Protein AF-A0A5J6V1F6-F1 (afdb_monomer_lite)

Foldseek 3Di:
DDDDPLVVLLVVLVVLLVVLVVLVVCLVPPCCVVVLVVCPPHPVSVVCVVVNVVSSVVSVVSSVVSNVSSVVSNVVSVVVCVVVVVDD

Secondary structure (DSSP, 8-state):
-----HHHHHHHHHHHHHHHHHHHHHHHT-THHHHHHHTTT-HHHHHHHHHHHHHHHHHHHHHHHHHHHHHHHHHHHHHHHHHHT---

Organism: NCBI:txid2593973

Radius of gyration: 19.88 Å; chains: 1; bounding box: 48×16×54 Å

Structure (mmCIF, N/CA/C/O backbone):
data_AF-A0A5J6V1F6-F1
#
_entry.id   AF-A0A5J6V1F6-F1
#
loop_
_atom_site.group_PDB
_atom_site.id
_atom_site.type_symbol
_atom_site.label_atom_id
_atom_site.label_alt_id
_atom_site.label_comp_id
_atom_site.label_asym_id
_atom_site.label_entity_id
_atom_site.label_seq_id
_atom_site.pdbx_PDB_ins_code
_atom_site.Cartn_x
_atom_site.Cartn_y
_atom_site.Cartn_z
_atom_site.occupancy
_atom_site.B_iso_or_equiv
_atom_site.auth_seq_id
_atom_site.auth_comp_id
_atom_site.auth_asym_id
_atom_site.auth_atom_id
_atom_site.pdbx_PDB_model_num
ATOM 1 N N . MET A 1 1 ? 25.754 -10.836 -18.184 1.00 40.97 1 MET A N 1
ATOM 2 C CA . MET A 1 1 ? 25.311 -9.613 -17.477 1.00 40.97 1 MET A CA 1
ATOM 3 C C . MET A 1 1 ? 23.863 -9.810 -17.058 1.00 40.97 1 MET A C 1
ATOM 5 O O . MET A 1 1 ? 23.166 -10.484 -17.811 1.00 40.97 1 MET A O 1
ATOM 9 N N . PRO A 1 2 ? 23.420 -9.330 -15.882 1.00 54.00 2 PRO A N 1
ATOM 10 C CA . PRO A 1 2 ? 22.022 -9.467 -15.485 1.00 54.00 2 PRO A CA 1
ATOM 11 C C . PRO A 1 2 ? 21.149 -8.703 -16.488 1.00 54.00 2 PRO A C 1
ATOM 13 O O . PRO A 1 2 ? 21.361 -7.514 -16.712 1.00 54.00 2 PRO A O 1
ATOM 16 N N . TYR A 1 3 ? 20.228 -9.413 -17.136 1.00 64.88 3 TYR A N 1
ATOM 17 C CA . TYR A 1 3 ? 19.246 -8.829 -18.041 1.00 64.88 3 TYR A CA 1
ATOM 18 C C . TYR A 1 3 ? 18.118 -8.260 -17.179 1.00 64.88 3 TYR A C 1
ATOM 20 O O . TYR A 1 3 ? 17.357 -9.018 -16.578 1.00 64.88 3 TYR A O 1
ATOM 28 N N . ILE A 1 4 ? 18.075 -6.936 -17.040 1.00 65.38 4 ILE A N 1
ATOM 29 C CA . ILE A 1 4 ? 16.958 -6.246 -16.398 1.00 65.38 4 ILE A CA 1
ATOM 30 C C . ILE A 1 4 ? 15.959 -5.930 -17.502 1.00 65.38 4 ILE A C 1
ATOM 32 O O . ILE A 1 4 ? 16.242 -5.124 -18.384 1.00 65.38 4 ILE A O 1
ATOM 36 N N . ASP A 1 5 ? 14.797 -6.572 -17.446 1.00 83.00 5 ASP A N 1
ATOM 37 C CA . ASP A 1 5 ? 13.667 -6.212 -18.292 1.00 83.00 5 ASP A CA 1
ATOM 38 C C . ASP A 1 5 ? 13.097 -4.874 -17.791 1.00 83.00 5 ASP A C 1
ATOM 40 O O . ASP A 1 5 ? 12.477 -4.785 -16.723 1.00 83.00 5 ASP A O 1
ATOM 44 N N . ILE A 1 6 ? 13.394 -3.812 -18.541 1.00 80.19 6 ILE A N 1
ATOM 45 C CA . ILE A 1 6 ? 13.031 -2.427 -18.219 1.00 80.19 6 ILE A CA 1
ATOM 46 C C . ILE A 1 6 ? 11.509 -2.282 -18.144 1.00 80.19 6 ILE A C 1
ATOM 48 O O . ILE A 1 6 ? 10.997 -1.637 -17.226 1.00 80.19 6 ILE A O 1
ATOM 52 N N . GLU A 1 7 ? 10.774 -2.915 -19.059 1.00 82.56 7 GLU A N 1
ATOM 53 C CA . GLU A 1 7 ? 9.322 -2.782 -19.126 1.00 82.56 7 GLU A CA 1
ATOM 54 C C . GLU A 1 7 ? 8.643 -3.579 -18.009 1.00 82.56 7 GLU A C 1
ATOM 56 O O . GLU A 1 7 ? 7.749 -3.061 -17.333 1.00 82.56 7 GLU A O 1
ATOM 61 N N . ALA A 1 8 ? 9.138 -4.783 -17.706 1.00 80.94 8 ALA A N 1
ATOM 62 C CA . ALA A 1 8 ? 8.693 -5.531 -16.533 1.00 80.94 8 ALA A CA 1
ATOM 63 C C . ALA A 1 8 ? 8.969 -4.762 -15.228 1.00 80.94 8 ALA A C 1
ATOM 65 O O . ALA A 1 8 ? 8.137 -4.760 -14.317 1.00 80.94 8 ALA A O 1
ATOM 66 N N . THR A 1 9 ? 10.102 -4.055 -15.142 1.00 79.44 9 THR A N 1
ATOM 67 C CA . THR A 1 9 ? 10.468 -3.233 -13.976 1.00 79.44 9 THR A CA 1
ATOM 68 C C . THR A 1 9 ? 9.550 -2.016 -13.836 1.00 79.44 9 THR A C 1
ATOM 70 O O . THR A 1 9 ? 9.060 -1.744 -12.737 1.00 79.44 9 THR A O 1
ATOM 73 N N . ARG A 1 10 ? 9.228 -1.328 -14.939 1.00 80.81 10 ARG A N 1
ATOM 74 C CA . ARG A 1 10 ? 8.234 -0.240 -14.958 1.00 80.81 10 ARG A CA 1
ATOM 75 C C . ARG A 1 10 ? 6.845 -0.738 -14.565 1.00 80.81 10 ARG A C 1
ATOM 77 O O . ARG A 1 10 ? 6.161 -0.092 -13.770 1.00 80.81 10 ARG A O 1
ATOM 84 N N . GLN A 1 11 ? 6.424 -1.893 -15.078 1.00 83.19 11 GLN A N 1
ATOM 85 C CA . GLN A 1 11 ? 5.133 -2.486 -14.736 1.00 83.19 11 GLN A CA 1
ATOM 86 C C . GLN A 1 11 ? 5.065 -2.865 -13.251 1.00 83.19 11 GLN A C 1
ATOM 88 O O . GLN A 1 11 ? 4.058 -2.599 -12.593 1.00 83.19 11 GLN A O 1
ATOM 93 N N . ALA A 1 12 ? 6.133 -3.446 -12.705 1.00 80.19 12 ALA A N 1
ATOM 94 C CA . ALA A 1 12 ? 6.222 -3.770 -11.287 1.00 80.19 12 ALA A CA 1
ATOM 95 C C . ALA A 1 12 ? 6.197 -2.507 -10.408 1.00 80.19 12 ALA A C 1
ATOM 97 O O . ALA A 1 12 ? 5.460 -2.476 -9.425 1.00 80.19 12 ALA A O 1
ATOM 98 N N . ALA A 1 13 ? 6.906 -1.443 -10.800 1.00 77.50 13 ALA A N 1
ATOM 99 C CA . ALA A 1 13 ? 6.868 -0.154 -10.111 1.00 77.50 13 ALA A CA 1
ATOM 100 C C . ALA A 1 13 ? 5.441 0.417 -10.031 1.00 77.50 13 ALA A C 1
ATOM 102 O O . ALA A 1 13 ? 5.004 0.829 -8.957 1.00 77.50 13 ALA A O 1
ATOM 103 N N . ARG A 1 14 ? 4.688 0.377 -11.142 1.00 79.56 14 ARG A N 1
ATOM 104 C CA . ARG A 1 14 ? 3.282 0.819 -11.179 1.00 79.56 14 ARG A CA 1
ATOM 105 C C . ARG A 1 14 ? 2.404 -0.003 -10.237 1.00 79.56 14 ARG A C 1
ATOM 107 O O . ARG A 1 14 ? 1.740 0.577 -9.391 1.00 79.56 14 ARG A O 1
ATOM 114 N N . ARG A 1 15 ? 2.495 -1.338 -10.286 1.00 83.19 15 ARG A N 1
ATOM 115 C CA . ARG A 1 15 ? 1.730 -2.226 -9.386 1.00 83.19 15 ARG A CA 1
ATOM 116 C C . ARG A 1 15 ? 2.013 -1.960 -7.907 1.00 83.19 15 ARG A C 1
ATOM 118 O O . ARG A 1 15 ? 1.109 -2.050 -7.086 1.00 83.19 15 ARG A O 1
ATOM 125 N N . VAL A 1 16 ? 3.259 -1.643 -7.559 1.00 79.50 16 VAL A N 1
ATOM 126 C CA . VAL A 1 16 ? 3.651 -1.308 -6.182 1.00 79.50 16 VAL A CA 1
ATOM 127 C C . VAL A 1 16 ? 3.043 0.031 -5.739 1.00 79.50 16 VAL A C 1
ATOM 129 O O . VAL A 1 16 ? 2.580 0.149 -4.605 1.00 79.50 16 VAL A O 1
ATOM 132 N N . VAL A 1 17 ? 3.000 1.028 -6.627 1.00 77.81 17 VAL A N 1
ATOM 133 C CA . VAL A 1 17 ? 2.334 2.316 -6.365 1.00 77.81 17 VAL A CA 1
ATOM 134 C C . VAL A 1 17 ? 0.816 2.148 -6.245 1.00 77.81 17 VAL A C 1
ATOM 136 O O . VAL A 1 17 ? 0.215 2.701 -5.321 1.00 77.81 17 VAL A O 1
ATOM 139 N N . ASP A 1 18 ? 0.208 1.348 -7.121 1.00 80.81 18 ASP A N 1
ATOM 140 C CA . ASP A 1 18 ? -1.224 1.038 -7.091 1.00 80.81 18 ASP A CA 1
ATOM 141 C C . ASP A 1 18 ? -1.594 0.331 -5.779 1.00 80.81 18 ASP A C 1
ATOM 143 O O . ASP A 1 18 ? -2.493 0.779 -5.074 1.00 80.81 18 ASP A O 1
ATOM 147 N N . ALA A 1 19 ? -0.808 -0.665 -5.351 1.00 79.81 19 ALA A N 1
ATOM 148 C CA . ALA A 1 19 ? -0.995 -1.327 -4.058 1.00 79.81 19 ALA A CA 1
ATOM 149 C C . ALA A 1 19 ? -0.887 -0.351 -2.869 1.00 79.81 19 ALA A C 1
ATOM 151 O O . ALA A 1 19 ? -1.617 -0.475 -1.887 1.00 79.81 19 ALA A O 1
ATOM 152 N N . GLY A 1 20 ? -0.006 0.653 -2.948 1.00 75.50 20 GLY A N 1
ATOM 153 C CA . GLY A 1 20 ? 0.065 1.723 -1.948 1.00 75.50 20 GLY A CA 1
ATOM 154 C C . GLY A 1 20 ? -1.199 2.592 -1.902 1.00 75.50 20 GLY A C 1
ATOM 155 O O . GLY A 1 20 ? -1.603 3.033 -0.824 1.00 75.50 20 GLY A O 1
ATOM 156 N N . THR A 1 21 ? -1.832 2.816 -3.055 1.00 78.69 21 THR A N 1
ATOM 157 C CA . THR A 1 21 ? -3.107 3.540 -3.186 1.00 78.69 21 THR A CA 1
ATOM 158 C C . THR A 1 21 ? -4.276 2.712 -2.653 1.00 78.69 21 THR A C 1
ATOM 160 O O . THR A 1 21 ? -5.110 3.235 -1.916 1.00 78.69 21 THR A O 1
ATOM 163 N N . ASP A 1 22 ? -4.298 1.408 -2.929 1.00 81.12 22 ASP A N 1
ATOM 164 C CA . ASP A 1 22 ? -5.317 0.486 -2.416 1.00 81.12 22 ASP A CA 1
ATOM 165 C C . ASP A 1 22 ? -5.267 0.379 -0.887 1.00 81.12 22 ASP A C 1
ATOM 167 O O . ASP A 1 22 ? -6.304 0.393 -0.224 1.00 81.12 22 ASP A O 1
ATOM 171 N N . VAL A 1 23 ? -4.063 0.355 -0.302 1.00 77.12 23 VAL A N 1
ATOM 172 C CA . VAL A 1 23 ? -3.874 0.420 1.157 1.00 77.12 23 VAL A CA 1
ATOM 173 C C . VAL A 1 23 ? -4.431 1.729 1.730 1.00 77.12 23 VAL A C 1
ATOM 175 O O . VAL A 1 23 ? -5.060 1.718 2.786 1.00 77.12 23 VAL A O 1
ATOM 178 N N . GLU A 1 24 ? -4.257 2.858 1.037 1.00 70.44 24 GLU A N 1
ATOM 179 C CA . GLU A 1 24 ? -4.845 4.140 1.445 1.00 70.44 24 GLU A CA 1
ATOM 180 C C . GLU A 1 24 ? -6.381 4.128 1.375 1.00 70.44 24 GLU A C 1
ATOM 182 O O . GLU A 1 24 ? -7.034 4.650 2.283 1.00 70.44 24 GLU A O 1
ATOM 187 N N . GLY A 1 25 ? -6.951 3.508 0.339 1.00 70.12 25 GLY A N 1
ATOM 188 C CA . GLY A 1 25 ? -8.392 3.292 0.214 1.00 70.12 25 GLY A CA 1
ATOM 189 C C . GLY A 1 25 ? -8.939 2.426 1.348 1.00 70.12 25 GLY A C 1
ATOM 190 O O . GLY A 1 25 ? -9.866 2.835 2.042 1.00 70.12 25 GLY A O 1
ATOM 191 N N . ALA A 1 26 ? -8.300 1.286 1.618 1.00 69.31 26 ALA A N 1
ATOM 192 C CA . ALA A 1 26 ? -8.696 0.353 2.672 1.00 69.31 26 ALA A CA 1
ATOM 193 C C . ALA A 1 26 ? -8.598 0.948 4.089 1.00 69.31 26 ALA A C 1
ATOM 195 O O . ALA A 1 26 ? -9.426 0.627 4.942 1.00 69.31 26 ALA A O 1
ATOM 196 N N . CYS A 1 27 ? -7.636 1.843 4.350 1.00 65.44 27 CYS A N 1
ATOM 197 C CA . CYS A 1 27 ? -7.590 2.605 5.604 1.00 65.44 27 CYS A CA 1
ATOM 198 C C . CYS A 1 27 ? -8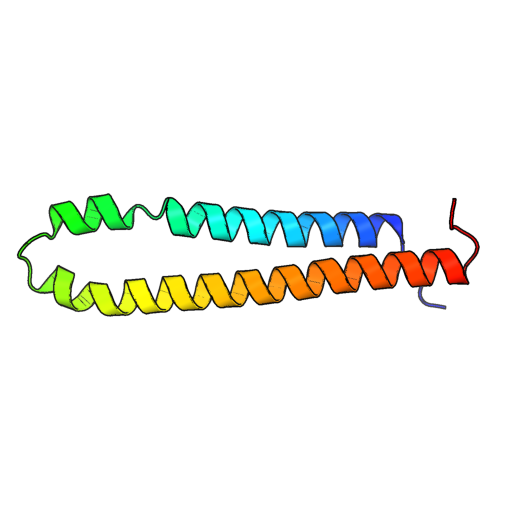.831 3.491 5.784 1.00 65.44 27 CYS A C 1
ATOM 200 O O . CYS A 1 27 ? -9.394 3.551 6.879 1.00 65.44 27 CYS A O 1
ATOM 202 N N . ARG A 1 28 ? -9.260 4.182 4.718 1.00 65.25 28 ARG A N 1
ATOM 203 C CA . ARG A 1 28 ? -10.413 5.100 4.755 1.00 65.25 28 ARG A CA 1
ATOM 204 C C . ARG A 1 28 ? -11.750 4.363 4.837 1.00 65.25 28 ARG A C 1
ATOM 206 O O . ARG A 1 28 ? -12.639 4.844 5.528 1.00 65.25 28 ARG A O 1
ATOM 213 N N . ASP A 1 29 ? -11.851 3.206 4.186 1.00 62.53 29 ASP A N 1
ATOM 214 C CA . ASP A 1 29 ? -13.057 2.366 4.116 1.00 62.53 29 ASP A CA 1
ATOM 215 C C . ASP A 1 29 ? -13.131 1.291 5.206 1.00 62.53 29 ASP A C 1
ATOM 217 O O . ASP A 1 29 ? -13.997 0.410 5.170 1.00 62.53 29 ASP A O 1
ATOM 221 N N . SER A 1 30 ? -12.210 1.304 6.174 1.00 58.06 30 SER A N 1
ATOM 222 C CA . SER A 1 30 ? -12.199 0.286 7.216 1.00 58.06 30 SER A CA 1
ATOM 223 C C . SER A 1 30 ? -13.546 0.283 7.951 1.00 58.06 30 SER A C 1
ATOM 225 O O . SER A 1 30 ? -13.881 1.195 8.705 1.00 58.06 30 SER A O 1
ATOM 227 N N . ARG A 1 31 ? -14.300 -0.810 7.755 1.00 55.38 31 ARG A N 1
ATOM 228 C CA . ARG A 1 31 ? -15.578 -1.210 8.391 1.00 55.38 31 ARG A CA 1
ATOM 229 C C . ARG A 1 31 ? -15.581 -1.147 9.931 1.00 55.38 31 ARG A C 1
ATOM 231 O O . ARG A 1 31 ? -16.556 -1.504 10.583 1.00 55.38 31 ARG A O 1
ATOM 238 N N . CYS A 1 32 ? -14.479 -0.693 10.519 1.00 56.03 32 CYS A N 1
ATOM 239 C CA . CYS A 1 32 ? -14.321 -0.278 11.900 1.00 56.03 32 CYS A CA 1
ATOM 240 C C . CYS A 1 32 ? -15.378 0.739 12.337 1.00 56.03 32 CYS A C 1
ATOM 242 O O . CYS A 1 32 ? -15.719 0.746 13.511 1.00 56.03 32 CYS A O 1
ATOM 244 N N . THR A 1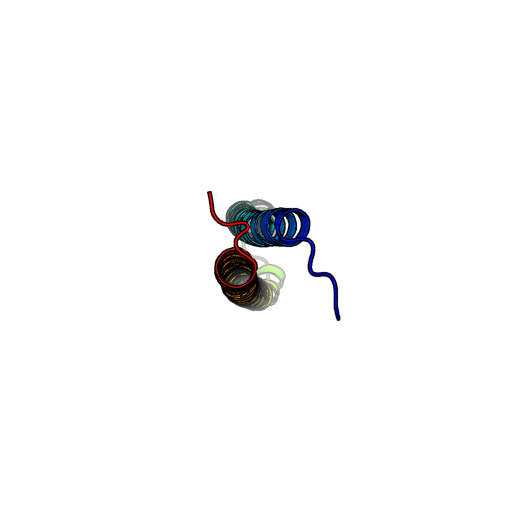 33 ? -15.908 1.580 11.443 1.00 60.28 33 THR A N 1
ATOM 245 C CA . THR A 1 33 ? -16.999 2.513 11.779 1.00 60.28 33 THR A CA 1
ATOM 246 C C . THR A 1 33 ? -18.294 1.799 12.164 1.00 60.28 33 THR A C 1
ATOM 248 O O . THR A 1 33 ? -18.911 2.189 13.152 1.00 60.28 33 THR A O 1
ATOM 251 N N . ASP A 1 34 ? -18.661 0.724 11.463 1.00 60.84 34 ASP A N 1
ATOM 252 C CA . ASP A 1 34 ? -19.908 -0.007 11.724 1.00 60.84 34 ASP A CA 1
ATOM 253 C C . ASP A 1 34 ? -19.792 -0.850 13.002 1.00 60.84 34 ASP A C 1
ATOM 255 O O . ASP A 1 34 ? -20.637 -0.772 13.892 1.00 60.84 34 ASP A O 1
ATOM 259 N N . ALA A 1 35 ? -18.675 -1.567 13.167 1.00 62.00 35 ALA A N 1
ATOM 260 C CA . ALA A 1 35 ? -18.399 -2.327 14.387 1.00 62.00 35 ALA A CA 1
ATOM 261 C C . ALA A 1 35 ? -18.217 -1.422 15.625 1.00 62.00 35 ALA A C 1
ATOM 263 O O . ALA A 1 35 ? -18.592 -1.802 16.734 1.00 62.00 35 ALA A O 1
ATOM 264 N N . ALA A 1 36 ? -17.663 -0.214 15.463 1.00 64.56 36 ALA A N 1
ATOM 265 C CA . ALA A 1 36 ? -17.552 0.754 16.555 1.00 64.56 36 ALA A CA 1
ATOM 266 C C . ALA A 1 36 ? -18.918 1.308 16.984 1.00 64.56 36 ALA A C 1
ATOM 268 O O . ALA A 1 36 ? -19.126 1.533 18.177 1.00 64.56 36 ALA A O 1
ATOM 269 N N . ALA A 1 37 ? -19.848 1.492 16.040 1.00 69.25 37 ALA A N 1
ATOM 270 C CA . ALA A 1 37 ? -21.219 1.897 16.337 1.00 69.25 37 ALA A CA 1
ATOM 271 C C . ALA A 1 37 ? -21.980 0.805 17.111 1.00 69.25 37 ALA A C 1
ATOM 273 O O . ALA A 1 37 ? -22.638 1.104 18.105 1.00 69.25 37 ALA A O 1
ATOM 274 N N . GLU A 1 38 ? -21.829 -0.468 16.731 1.00 71.81 38 GLU A N 1
ATOM 275 C CA . GLU A 1 38 ? -22.438 -1.599 17.453 1.00 71.81 38 GLU A CA 1
ATOM 276 C C . GLU A 1 38 ? -21.875 -1.784 18.872 1.00 71.81 38 GLU A C 1
ATOM 278 O O . GLU A 1 38 ? -22.573 -2.237 19.780 1.00 71.81 38 GLU A O 1
ATOM 283 N N . LEU A 1 39 ? -20.612 -1.410 19.085 1.00 71.56 39 LEU A N 1
ATOM 284 C CA . LEU A 1 39 ? -19.921 -1.531 20.370 1.00 71.56 39 LEU A CA 1
ATOM 285 C C . LEU A 1 39 ? -19.973 -0.249 21.214 1.00 71.56 39 LEU A C 1
ATOM 287 O O . LEU A 1 39 ? -19.324 -0.187 22.267 1.00 71.56 39 LEU A O 1
ATOM 291 N N . GLN A 1 40 ? -20.726 0.764 20.782 1.00 76.00 40 GLN A N 1
ATOM 292 C CA . GLN A 1 40 ? -20.788 2.067 21.433 1.00 76.00 40 GLN A CA 1
ATOM 293 C C . GLN A 1 40 ? -21.284 1.944 22.884 1.00 76.00 40 GLN A C 1
ATOM 295 O O . GLN A 1 40 ? -22.330 1.369 23.170 1.00 76.00 40 GLN A O 1
ATOM 300 N N . GLY A 1 41 ? -20.493 2.460 23.830 1.00 73.25 41 GLY A N 1
ATOM 301 C CA . GLY A 1 41 ? -20.759 2.340 25.271 1.00 73.25 41 GLY A CA 1
ATOM 302 C C . GLY A 1 41 ? -20.268 1.036 25.918 1.00 73.25 41 GLY A C 1
ATOM 303 O O . GLY A 1 41 ? -20.331 0.906 27.141 1.00 73.25 41 GLY A O 1
ATOM 304 N N . SER A 1 42 ? -19.726 0.088 25.145 1.00 81.25 42 SER A N 1
ATOM 305 C CA . SER A 1 42 ? -19.108 -1.123 25.694 1.00 81.25 42 SER A CA 1
ATOM 306 C C . SER A 1 42 ? -17.664 -0.877 26.149 1.00 81.25 42 SER A C 1
ATOM 308 O O . SER A 1 42 ? -16.917 -0.088 25.567 1.00 81.25 42 SER A O 1
ATOM 310 N N . ARG A 1 43 ? -17.221 -1.632 27.162 1.00 77.44 43 ARG A N 1
ATOM 311 C CA . ARG A 1 43 ? -15.799 -1.681 27.555 1.00 77.44 43 ARG A CA 1
ATOM 312 C C . ARG A 1 43 ? -14.913 -2.301 26.469 1.00 77.44 43 ARG A C 1
ATOM 314 O O . ARG A 1 43 ? -13.724 -2.006 26.416 1.00 77.44 43 ARG A O 1
ATOM 321 N N . THR A 1 44 ? -15.492 -3.131 25.604 1.00 74.81 44 THR A N 1
ATOM 322 C CA . THR A 1 44 ? -14.802 -3.777 24.483 1.00 74.81 44 THR A CA 1
ATOM 323 C C . THR A 1 44 ? -14.344 -2.754 23.448 1.00 74.81 44 THR A C 1
ATOM 325 O O . THR A 1 44 ? -13.224 -2.858 22.962 1.00 74.81 44 THR A O 1
ATOM 328 N N . LEU A 1 45 ? -15.143 -1.716 23.176 1.00 75.00 45 LEU A N 1
ATOM 329 C CA . LEU A 1 45 ? -14.751 -0.631 22.272 1.00 75.00 45 LEU A CA 1
ATOM 330 C C . LEU A 1 45 ? -13.488 0.091 22.763 1.00 75.00 45 LEU A C 1
ATOM 332 O O . LEU A 1 45 ? -12.529 0.240 22.013 1.00 75.00 45 LEU A O 1
ATOM 336 N N . ALA A 1 46 ? -13.439 0.440 24.052 1.00 72.25 46 ALA A N 1
ATOM 337 C CA . ALA A 1 46 ? -12.270 1.084 24.654 1.00 72.25 46 ALA A CA 1
ATOM 338 C C . ALA A 1 46 ? -10.999 0.214 24.586 1.00 72.25 46 ALA A C 1
ATOM 340 O O . ALA A 1 46 ? -9.893 0.743 24.503 1.00 72.25 46 ALA A O 1
ATOM 341 N N . ALA A 1 47 ? -11.148 -1.114 24.603 1.00 77.12 47 ALA A N 1
ATOM 342 C CA . ALA A 1 47 ? -10.036 -2.046 24.433 1.00 77.12 47 ALA A CA 1
ATOM 343 C C . ALA A 1 47 ? -9.586 -2.189 22.966 1.00 77.12 47 ALA A C 1
ATOM 345 O O . ALA A 1 47 ? -8.431 -2.531 22.725 1.00 77.12 47 ALA A O 1
ATOM 346 N N . LEU A 1 48 ? -10.470 -1.930 21.997 1.00 72.19 48 LEU A N 1
ATOM 347 C CA . LEU A 1 48 ? -10.197 -2.042 20.559 1.00 72.19 48 LEU A CA 1
ATOM 348 C C . LEU A 1 48 ? -9.612 -0.758 19.951 1.00 72.19 48 LEU A C 1
ATOM 350 O O . LEU A 1 48 ? -8.817 -0.841 19.014 1.00 72.19 48 LEU A O 1
ATOM 354 N N . GLU A 1 49 ? -9.938 0.411 20.507 1.00 72.88 49 GLU A N 1
ATOM 355 C CA . GLU A 1 49 ? -9.459 1.722 20.041 1.00 72.88 49 GLU A CA 1
ATOM 356 C C . GLU A 1 49 ? -7.924 1.796 19.845 1.00 72.88 49 GLU A C 1
ATOM 358 O O . GLU A 1 49 ? -7.468 2.258 18.793 1.00 72.88 49 GLU A O 1
ATOM 363 N N . PRO A 1 50 ? -7.084 1.283 20.775 1.00 77.06 50 PRO A N 1
ATOM 364 C CA . PRO A 1 50 ? -5.630 1.302 20.605 1.00 77.06 50 PRO A CA 1
ATOM 365 C C . PRO A 1 50 ? -5.147 0.436 19.435 1.00 77.06 50 PRO A C 1
ATOM 367 O O . PRO A 1 50 ? -4.165 0.777 18.773 1.00 77.06 50 PRO A O 1
ATOM 370 N N . PHE A 1 51 ? -5.835 -0.677 19.157 1.00 74.88 51 PHE A N 1
ATOM 371 C CA . PHE A 1 51 ? -5.492 -1.557 18.041 1.00 7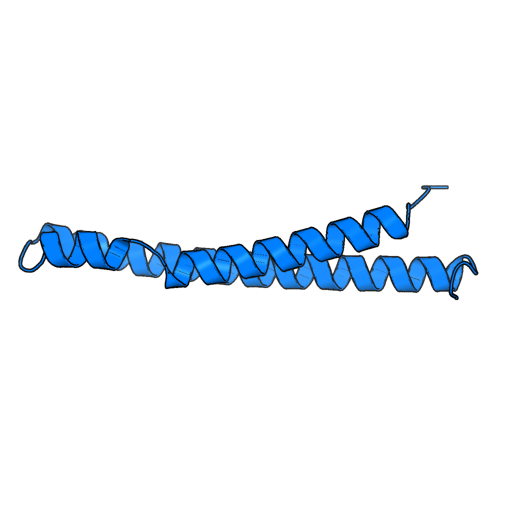4.88 51 PHE A CA 1
ATOM 372 C C . PHE A 1 51 ? -5.835 -0.916 16.701 1.00 74.88 51 PHE A C 1
ATOM 374 O O . PHE A 1 51 ? -5.060 -1.063 15.758 1.00 74.88 51 PHE A O 1
ATOM 381 N N . ARG A 1 52 ? -6.923 -0.139 16.628 1.00 73.50 52 ARG A N 1
ATOM 382 C CA . ARG A 1 52 ? -7.261 0.648 15.436 1.00 73.50 52 ARG A CA 1
ATOM 383 C C . ARG A 1 52 ? -6.142 1.629 15.090 1.00 73.50 52 ARG A C 1
ATOM 385 O O . ARG A 1 52 ? -5.608 1.577 13.987 1.00 73.50 52 ARG A O 1
ATOM 392 N N . GLY A 1 53 ? -5.710 2.440 16.057 1.00 75.50 53 GLY A N 1
ATOM 393 C CA . GLY A 1 53 ? -4.613 3.390 15.844 1.00 75.50 53 GLY A CA 1
ATOM 394 C C . GLY A 1 53 ? -3.288 2.714 15.464 1.00 75.50 53 GLY A C 1
ATOM 395 O O . GLY A 1 53 ? -2.522 3.245 14.657 1.00 75.50 53 GLY A O 1
ATOM 396 N N . LEU A 1 54 ? -3.016 1.521 16.006 1.00 80.12 54 LEU A N 1
ATOM 397 C CA . LEU A 1 54 ? -1.832 0.734 15.657 1.00 80.12 54 LEU A CA 1
ATOM 398 C C . LEU A 1 54 ? -1.894 0.192 14.222 1.00 80.12 54 LEU A C 1
ATOM 400 O O . LEU A 1 54 ? -0.898 0.278 13.499 1.00 80.12 54 LEU A O 1
ATOM 404 N N . VAL A 1 55 ? -3.047 -0.336 13.806 1.00 77.50 55 VAL A N 1
ATOM 405 C CA . VAL A 1 55 ? -3.275 -0.823 12.439 1.00 77.50 55 VAL A CA 1
ATOM 406 C C . VAL A 1 55 ? -3.167 0.331 11.445 1.00 77.50 55 VAL A C 1
ATOM 408 O O . VAL A 1 55 ? -2.383 0.229 10.503 1.00 77.50 55 VAL A O 1
ATOM 411 N N . ASP A 1 56 ? -3.831 1.458 11.706 1.00 76.38 56 ASP A N 1
ATOM 412 C CA . ASP A 1 56 ? -3.769 2.654 10.857 1.00 76.38 56 ASP A CA 1
ATOM 413 C C . ASP A 1 56 ? -2.328 3.148 10.693 1.00 76.38 56 ASP A C 1
ATOM 415 O O . ASP A 1 56 ? -1.866 3.413 9.580 1.00 76.38 56 ASP A O 1
ATOM 419 N N . ARG A 1 57 ? -1.571 3.211 11.796 1.00 80.56 57 ARG A N 1
ATOM 420 C CA . ARG A 1 57 ? -0.156 3.598 11.766 1.00 80.56 57 ARG A CA 1
ATOM 421 C C . ARG A 1 57 ? 0.682 2.620 10.948 1.00 80.56 57 ARG A C 1
ATOM 423 O O . ARG A 1 57 ? 1.554 3.054 10.195 1.00 80.56 57 ARG A O 1
ATOM 430 N N . ARG A 1 58 ? 0.459 1.310 11.090 1.00 81.31 58 ARG A N 1
ATOM 431 C CA . ARG A 1 58 ? 1.235 0.306 10.351 1.00 81.31 58 ARG A CA 1
ATOM 432 C C . ARG A 1 58 ? 0.921 0.346 8.860 1.00 81.31 58 ARG A C 1
ATOM 434 O O . ARG A 1 58 ? 1.856 0.287 8.067 1.00 81.31 58 ARG A O 1
ATOM 441 N N . LEU A 1 59 ? -0.345 0.510 8.488 1.00 79.56 59 LEU A N 1
ATOM 442 C CA . LEU A 1 59 ? -0.761 0.663 7.094 1.00 79.56 59 LEU A CA 1
ATOM 443 C C . LEU A 1 59 ? -0.185 1.944 6.472 1.00 79.56 59 LEU A C 1
ATOM 445 O O . LEU A 1 59 ? 0.305 1.909 5.345 1.00 79.56 59 LEU A O 1
ATOM 449 N N . TRP A 1 60 ? -0.124 3.046 7.228 1.00 80.44 60 TRP A N 1
ATOM 450 C CA . TRP A 1 60 ? 0.563 4.271 6.802 1.00 80.44 60 TRP A CA 1
ATOM 451 C C . TRP A 1 60 ? 2.056 4.068 6.528 1.00 80.44 60 TRP A C 1
ATOM 453 O O . TRP A 1 60 ? 2.575 4.584 5.537 1.00 80.44 60 TRP A O 1
ATOM 463 N N . LEU A 1 61 ? 2.749 3.311 7.383 1.00 84.62 61 LEU A N 1
ATOM 464 C CA . LEU A 1 61 ? 4.161 2.979 7.176 1.00 84.62 61 LEU A CA 1
ATOM 465 C C . LEU A 1 61 ? 4.353 2.112 5.928 1.00 84.62 61 LEU A C 1
ATOM 467 O O . LEU A 1 61 ? 5.185 2.442 5.088 1.00 84.62 61 LEU A O 1
ATOM 471 N N . VAL A 1 62 ? 3.541 1.061 5.769 1.00 83.06 62 VAL A N 1
ATOM 472 C CA . VAL A 1 62 ? 3.583 0.170 4.596 1.00 83.06 62 VAL A CA 1
ATOM 473 C C . VAL A 1 62 ? 3.338 0.953 3.307 1.00 83.06 62 VAL A C 1
ATOM 475 O O . VAL A 1 62 ? 4.073 0.785 2.340 1.00 83.06 62 VAL A O 1
ATOM 478 N N . ARG A 1 63 ? 2.371 1.876 3.295 1.00 82.62 63 ARG A N 1
ATOM 479 C CA . ARG A 1 63 ? 2.152 2.788 2.164 1.00 82.62 63 ARG A CA 1
ATOM 480 C C . ARG A 1 63 ? 3.408 3.597 1.830 1.00 82.62 63 ARG A C 1
ATOM 482 O O . ARG A 1 63 ? 3.767 3.716 0.659 1.00 82.62 63 ARG A O 1
ATOM 489 N N . GLY A 1 64 ? 4.049 4.184 2.841 1.00 80.38 64 GLY A N 1
ATOM 490 C CA . GLY A 1 64 ? 5.275 4.962 2.660 1.00 80.38 64 GLY A CA 1
ATOM 491 C C . GLY A 1 64 ? 6.395 4.125 2.044 1.00 80.38 64 GLY A C 1
ATOM 492 O O . GLY A 1 64 ? 7.012 4.546 1.068 1.00 80.38 64 GLY A O 1
ATOM 493 N N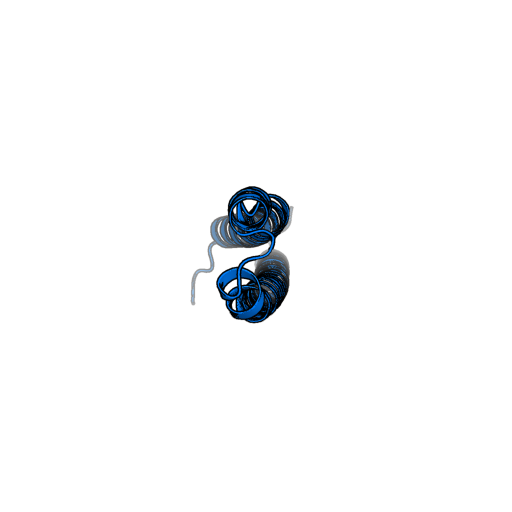 . GLU A 1 65 ? 6.595 2.914 2.564 1.00 88.94 65 GLU A N 1
ATOM 494 C CA . GLU A 1 65 ? 7.577 1.951 2.059 1.00 88.94 65 GLU A CA 1
ATOM 495 C C . GLU A 1 65 ? 7.286 1.557 0.601 1.00 88.94 65 GLU A C 1
ATOM 497 O O . GLU A 1 65 ? 8.175 1.656 -0.245 1.00 88.94 65 GLU A O 1
ATOM 502 N N . LEU A 1 66 ? 6.038 1.203 0.272 1.00 81.38 66 LEU A N 1
ATOM 503 C CA . LEU A 1 66 ? 5.631 0.858 -1.095 1.00 81.38 66 LEU A CA 1
ATOM 504 C C . LEU A 1 66 ? 5.887 2.016 -2.066 1.00 81.38 66 LEU A C 1
ATOM 506 O O . LEU A 1 66 ? 6.453 1.813 -3.138 1.00 81.38 66 LEU A O 1
ATOM 510 N N . ARG A 1 67 ? 5.563 3.254 -1.683 1.00 84.38 67 ARG A N 1
ATOM 511 C CA . ARG A 1 67 ? 5.819 4.427 -2.531 1.00 84.38 67 ARG A CA 1
ATOM 512 C C . ARG A 1 67 ? 7.311 4.640 -2.797 1.00 84.38 67 ARG A C 1
ATOM 514 O O . ARG A 1 67 ? 7.684 4.946 -3.932 1.00 84.38 67 ARG A O 1
ATOM 521 N N . VAL A 1 68 ? 8.154 4.485 -1.776 1.00 90.19 68 VAL A N 1
ATOM 522 C CA . VAL A 1 68 ? 9.615 4.593 -1.918 1.00 90.19 68 VAL A CA 1
ATOM 523 C C . VAL A 1 68 ? 10.138 3.512 -2.860 1.00 90.19 68 VAL A C 1
ATOM 525 O O . VAL A 1 68 ? 10.870 3.831 -3.796 1.00 90.19 68 VAL A O 1
ATOM 528 N N . VAL A 1 69 ? 9.717 2.258 -2.670 1.00 87.69 69 VAL A N 1
ATOM 529 C CA . VAL A 1 69 ? 10.130 1.130 -3.517 1.00 87.69 69 VAL A CA 1
ATOM 530 C C . VAL A 1 69 ? 9.693 1.340 -4.966 1.00 87.69 69 VAL A C 1
ATOM 532 O O . VAL A 1 69 ? 10.524 1.247 -5.865 1.00 87.69 69 VAL A O 1
ATOM 535 N N . GLY A 1 70 ? 8.426 1.688 -5.207 1.00 82.31 70 GLY A N 1
ATOM 536 C CA . GLY A 1 70 ? 7.918 1.927 -6.559 1.00 82.31 70 GLY A CA 1
ATOM 537 C C . GLY A 1 70 ? 8.650 3.070 -7.270 1.00 82.31 70 GLY A C 1
ATOM 538 O O . GLY A 1 70 ? 9.026 2.932 -8.433 1.00 82.31 70 GLY A O 1
ATOM 539 N N . THR A 1 71 ? 8.940 4.165 -6.559 1.00 86.12 71 THR A N 1
ATOM 540 C CA . THR A 1 71 ? 9.705 5.297 -7.115 1.00 86.12 71 THR A CA 1
ATOM 541 C C . THR A 1 71 ? 11.135 4.882 -7.462 1.00 86.12 71 THR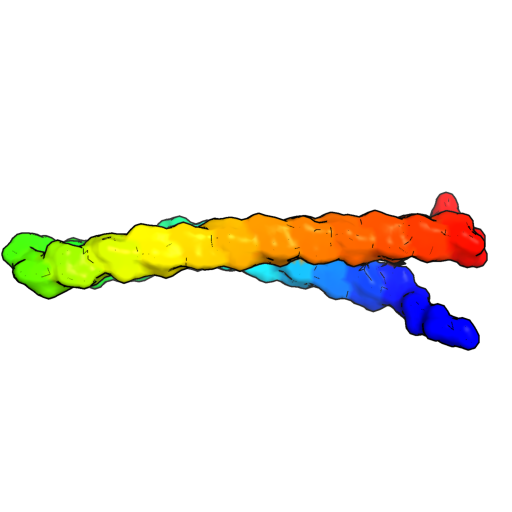 A C 1
ATOM 543 O O . THR A 1 71 ? 11.591 5.128 -8.576 1.00 86.12 71 THR A O 1
ATOM 546 N N . ALA A 1 72 ? 11.821 4.186 -6.552 1.00 88.12 72 ALA A N 1
ATOM 547 C CA . ALA A 1 72 ? 13.184 3.712 -6.775 1.00 88.12 72 ALA A CA 1
ATOM 548 C C . ALA A 1 72 ? 13.273 2.709 -7.939 1.00 88.12 72 ALA A C 1
ATOM 550 O O . ALA A 1 72 ? 14.218 2.761 -8.724 1.00 88.12 72 ALA A O 1
ATOM 551 N N . MET A 1 73 ? 12.282 1.823 -8.087 1.00 83.69 73 MET A N 1
ATOM 552 C CA . MET A 1 73 ? 12.193 0.900 -9.224 1.00 83.69 73 MET A CA 1
ATOM 553 C C . MET A 1 73 ? 11.993 1.643 -10.549 1.00 83.69 73 MET A C 1
ATOM 555 O O . MET A 1 73 ? 12.627 1.290 -11.542 1.00 83.69 73 MET A O 1
ATOM 559 N N . GLY A 1 74 ? 11.159 2.687 -10.563 1.00 83.56 74 GLY A N 1
ATOM 560 C CA . GLY A 1 74 ? 10.990 3.558 -11.727 1.00 83.56 74 GLY A CA 1
ATOM 561 C C . GLY A 1 74 ? 12.287 4.278 -12.102 1.00 83.56 74 GLY A C 1
ATOM 562 O O . GLY A 1 74 ? 12.719 4.208 -13.250 1.00 83.56 74 GLY A O 1
ATOM 563 N N . GLU A 1 75 ? 12.962 4.896 -11.130 1.00 89.06 75 GLU A N 1
ATOM 564 C CA . GLU A 1 75 ? 14.255 5.552 -11.356 1.00 89.06 75 GLU A CA 1
ATOM 565 C C . GLU A 1 75 ? 15.328 4.580 -11.858 1.00 89.06 75 GLU A C 1
ATOM 567 O O . GLU A 1 75 ? 16.108 4.924 -12.746 1.00 89.06 75 GLU A O 1
ATOM 572 N N . LEU A 1 76 ? 15.376 3.362 -11.310 1.00 86.75 76 LEU A N 1
ATOM 573 C CA . LEU A 1 76 ? 16.307 2.328 -11.754 1.00 86.75 76 LEU A CA 1
ATOM 574 C C . LEU A 1 76 ? 16.047 1.937 -13.211 1.00 86.75 76 LEU A C 1
ATOM 576 O O . LEU A 1 76 ? 16.999 1.824 -13.984 1.00 86.75 76 LEU A O 1
ATOM 580 N N . ALA A 1 77 ? 14.780 1.756 -13.592 1.00 83.81 77 ALA A N 1
ATOM 581 C CA . ALA A 1 77 ? 14.403 1.432 -14.962 1.00 83.81 77 ALA A CA 1
ATOM 582 C C . ALA A 1 77 ? 14.821 2.544 -15.938 1.00 83.81 77 ALA A C 1
ATOM 584 O O . ALA A 1 77 ? 15.443 2.250 -16.955 1.00 83.81 77 ALA A O 1
ATOM 585 N N . GLU A 1 78 ? 14.578 3.813 -15.596 1.00 86.06 78 GLU A N 1
ATOM 586 C CA . GLU A 1 78 ? 14.963 4.959 -16.435 1.00 86.06 78 GLU A CA 1
ATOM 587 C C . GLU A 1 78 ? 16.482 5.116 -16.571 1.00 86.06 78 GLU A C 1
ATOM 589 O O . GLU A 1 78 ? 17.006 5.306 -17.674 1.00 86.06 78 GLU A O 1
ATOM 594 N N . ARG A 1 79 ? 17.226 4.982 -15.465 1.00 86.94 79 ARG A N 1
ATOM 595 C CA . ARG A 1 79 ? 18.697 5.018 -15.502 1.00 86.94 79 ARG A CA 1
ATOM 596 C C . ARG A 1 79 ? 19.262 3.870 -16.333 1.00 86.94 79 ARG A C 1
ATOM 598 O O . ARG A 1 79 ? 20.231 4.074 -17.059 1.00 86.94 79 ARG A O 1
ATOM 605 N N . THR A 1 80 ? 18.651 2.689 -16.245 1.00 84.12 80 THR A N 1
ATOM 606 C CA . THR A 1 80 ? 19.061 1.517 -17.029 1.00 84.12 80 THR A CA 1
ATOM 607 C C . THR A 1 80 ? 18.779 1.735 -18.514 1.00 84.12 80 THR A C 1
ATOM 609 O O . THR A 1 80 ? 19.699 1.575 -19.305 1.00 84.12 80 THR A O 1
ATOM 612 N N . ALA A 1 81 ? 17.581 2.200 -18.884 1.00 83.38 81 ALA A N 1
ATOM 613 C CA . ALA A 1 81 ? 17.218 2.516 -20.270 1.00 83.38 81 ALA A CA 1
ATOM 614 C C . ALA A 1 81 ? 18.152 3.560 -20.902 1.00 83.38 81 ALA A C 1
ATOM 616 O O . ALA A 1 81 ? 18.614 3.396 -22.030 1.00 83.38 81 ALA A O 1
ATOM 617 N N . THR A 1 82 ? 18.492 4.608 -20.145 1.00 84.00 82 THR A N 1
ATOM 618 C CA . THR A 1 82 ? 19.444 5.639 -20.585 1.00 84.00 82 THR A CA 1
ATOM 619 C C . THR A 1 82 ? 20.840 5.052 -20.808 1.00 84.00 82 THR A C 1
ATOM 621 O O . THR A 1 82 ? 21.498 5.367 -21.796 1.00 84.00 82 THR A O 1
ATOM 624 N N . ALA A 1 83 ? 21.303 4.185 -19.902 1.00 84.31 83 ALA A N 1
ATOM 625 C CA . ALA A 1 83 ? 22.628 3.576 -19.984 1.00 84.31 83 ALA A CA 1
ATOM 626 C C . ALA A 1 83 ? 22.753 2.541 -21.115 1.00 84.31 83 ALA A C 1
ATOM 628 O O . ALA A 1 83 ? 23.847 2.359 -21.648 1.00 84.31 83 ALA A O 1
ATOM 629 N N . THR A 1 84 ? 21.659 1.865 -21.480 1.00 81.88 84 THR A N 1
ATOM 630 C CA . THR A 1 84 ? 21.638 0.862 -22.556 1.00 81.88 84 THR A CA 1
ATOM 631 C C . THR A 1 84 ? 21.276 1.436 -23.925 1.00 81.88 84 THR A C 1
ATOM 633 O O . THR A 1 84 ? 21.387 0.717 -24.913 1.00 81.88 84 THR A O 1
ATOM 636 N N . GLY A 1 85 ? 20.896 2.716 -24.008 1.00 74.75 85 GLY A N 1
ATOM 637 C CA . GLY A 1 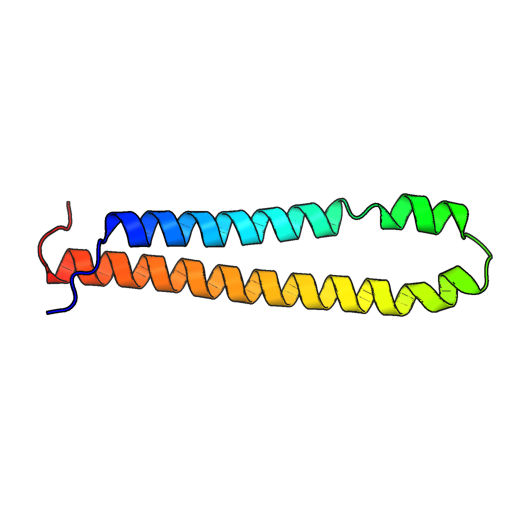85 ? 20.474 3.350 -25.261 1.00 74.75 85 GLY A CA 1
ATOM 638 C C . GLY A 1 85 ? 19.060 2.963 -25.712 1.00 74.75 85 GLY A C 1
ATOM 639 O O . GLY A 1 85 ? 18.719 3.201 -26.864 1.00 74.75 85 GLY A O 1
ATOM 640 N N . ASP A 1 86 ? 18.252 2.395 -24.811 1.00 66.12 86 ASP A N 1
ATOM 641 C CA . ASP A 1 86 ? 16.833 2.046 -25.016 1.00 66.12 86 ASP A CA 1
ATOM 642 C C . ASP A 1 86 ? 15.878 3.198 -24.636 1.00 66.12 86 ASP A C 1
ATOM 644 O O . ASP A 1 86 ? 14.658 3.025 -24.575 1.00 66.12 86 ASP A O 1
ATOM 648 N N . ALA A 1 87 ? 16.415 4.381 -24.322 1.00 54.59 87 ALA A N 1
ATOM 649 C CA . ALA A 1 87 ? 15.600 5.569 -24.097 1.00 54.59 87 ALA A CA 1
ATOM 650 C C . ALA A 1 87 ? 14.956 6.030 -25.427 1.00 54.59 87 ALA A C 1
ATOM 652 O O . ALA A 1 87 ? 15.651 6.030 -26.445 1.00 54.59 87 ALA A O 1
ATOM 653 N N . PRO A 1 88 ? 13.658 6.393 -25.438 1.00 55.84 88 PRO A N 1
ATOM 654 C CA . PRO A 1 88 ? 12.982 6.894 -26.636 1.00 55.84 88 PRO A CA 1
ATOM 655 C C . PRO A 1 88 ? 13.569 8.214 -27.154 1.00 55.84 88 PRO A C 1
ATOM 657 O O . PRO A 1 88 ? 14.093 9.004 -26.333 1.00 55.84 88 PRO A O 1
#

pLDDT: mean 75.87, std 9.59, range [40.97, 90.19]

Sequence (88 aa):
MPYIDIEATRQAARRVVDAGTDVEGACRDSRCTDAAAELQGSRTLAALEPFRGLVDRRLWLVRGELRVVGTAMGELAERTATATGDAP